Protein AF-A0A396IJW1-F1 (afdb_monomer_lite)

Foldseek 3Di:
DDDPDDDDQAEAEPVDPPPVVSVVSVVCSCVPPVDHHYDPPVDDPVVVVVVLVVLVVLLPDDPVVVVVPPCPPPPPDPVVVCVVPPVVVVNVVSD

Organism: Medicago truncatula (NCBI:txid3880)

pLDDT: mean 79.92, std 18.65, range [38.47, 97.88]

Structure (mmCIF, N/CA/C/O backbone):
data_AF-A0A396IJW1-F1
#
_entry.id   AF-A0A396IJW1-F1
#
loop_
_atom_site.group_PDB
_atom_site.id
_atom_site.type_symbol
_atom_site.label_atom_id
_atom_site.label_alt_id
_atom_site.label_comp_id
_atom_site.label_asym_id
_atom_site.label_entity_id
_atom_site.label_seq_id
_atom_site.pdbx_PDB_ins_code
_atom_site.Cartn_x
_atom_site.Cartn_y
_atom_site.Cartn_z
_atom_site.occupancy
_atom_site.B_iso_or_equiv
_atom_site.auth_seq_id
_atom_site.auth_comp_id
_atom_site.auth_asym_id
_atom_site.auth_atom_id
_atom_site.pdbx_PDB_model_num
ATOM 1 N N . MET A 1 1 ? -13.130 28.544 -17.082 1.00 39.88 1 MET A N 1
ATOM 2 C CA . MET A 1 1 ? -13.431 27.103 -16.951 1.00 39.88 1 MET A CA 1
ATOM 3 C C . MET A 1 1 ? -12.111 26.382 -16.742 1.00 39.88 1 MET A C 1
ATOM 5 O O . MET A 1 1 ? -11.289 26.406 -17.646 1.00 39.88 1 MET A O 1
ATOM 9 N N . ALA A 1 2 ? -11.845 25.866 -15.541 1.00 50.19 2 ALA A N 1
ATOM 10 C CA . ALA A 1 2 ? -10.620 25.110 -15.285 1.00 50.19 2 ALA A CA 1
ATOM 11 C C . ALA A 1 2 ? -10.743 23.729 -15.943 1.00 50.19 2 ALA A C 1
ATOM 13 O O . ALA A 1 2 ? -11.713 23.014 -15.701 1.00 50.19 2 ALA A O 1
ATOM 14 N N . MET A 1 3 ? -9.780 23.381 -16.794 1.00 51.66 3 MET A N 1
ATOM 15 C CA . MET A 1 3 ? -9.669 22.053 -17.389 1.00 51.66 3 MET A CA 1
ATOM 16 C C . MET A 1 3 ? -9.232 21.086 -16.287 1.00 51.66 3 MET A C 1
ATOM 18 O O . MET A 1 3 ? -8.074 21.096 -15.874 1.00 51.66 3 MET A O 1
ATOM 22 N N . THR A 1 4 ? -10.148 20.275 -15.764 1.00 55.28 4 THR A N 1
ATOM 23 C CA . THR A 1 4 ? -9.797 19.183 -14.850 1.00 55.28 4 THR A CA 1
ATOM 24 C C . THR A 1 4 ? -9.073 18.102 -15.647 1.00 55.28 4 THR A C 1
ATOM 26 O O . THR A 1 4 ? -9.708 17.294 -16.325 1.00 55.28 4 THR A 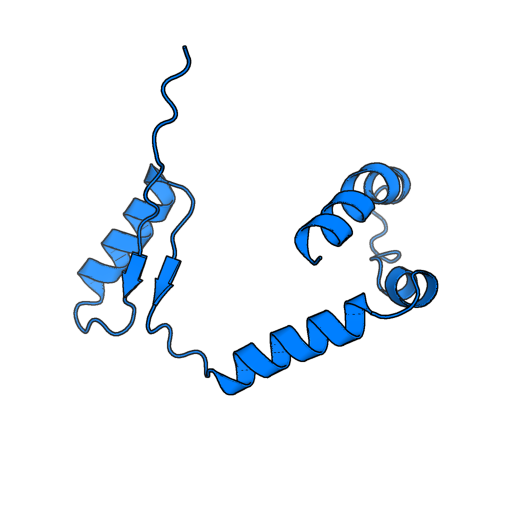O 1
ATOM 29 N N . ALA A 1 5 ? -7.741 18.099 -15.603 1.00 66.12 5 ALA A N 1
ATOM 30 C CA . ALA A 1 5 ? -6.956 16.995 -16.133 1.00 66.12 5 ALA A CA 1
ATOM 31 C C . ALA A 1 5 ? -7.218 15.752 -15.270 1.00 66.12 5 ALA A C 1
ATOM 33 O O . ALA A 1 5 ? -6.981 15.759 -14.061 1.00 66.12 5 ALA A O 1
ATOM 34 N N . LYS A 1 6 ? -7.734 14.684 -15.884 1.00 66.56 6 LYS A N 1
ATOM 35 C CA . LYS A 1 6 ? -7.851 13.380 -15.233 1.00 66.56 6 LYS A CA 1
ATOM 36 C C . LYS A 1 6 ? -6.436 12.828 -15.057 1.00 66.56 6 LYS A C 1
ATOM 38 O O . LYS A 1 6 ? -5.846 12.34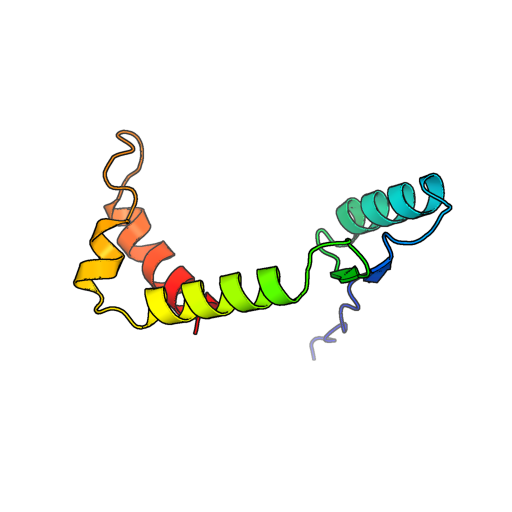9 -16.019 1.00 66.56 6 LYS A O 1
ATOM 43 N N . LEU A 1 7 ? -5.890 12.922 -13.847 1.00 69.00 7 LEU A N 1
ATOM 44 C CA . LEU A 1 7 ? -4.618 12.290 -13.502 1.00 69.00 7 LEU A CA 1
ATOM 45 C C . LEU A 1 7 ? -4.814 10.769 -13.515 1.00 69.00 7 LEU A C 1
ATOM 47 O O . LEU A 1 7 ? -5.405 10.201 -12.598 1.00 69.00 7 LEU A O 1
ATOM 51 N N . SER A 1 8 ? -4.361 10.109 -14.577 1.00 84.62 8 SER A N 1
ATOM 52 C CA . SER A 1 8 ? -4.212 8.655 -14.598 1.00 84.62 8 SER A CA 1
ATOM 53 C C . SER A 1 8 ? -2.914 8.298 -13.880 1.00 84.62 8 SER A C 1
ATOM 55 O O . SER A 1 8 ? -1.833 8.491 -14.435 1.00 84.62 8 SER A O 1
ATOM 57 N N . LEU A 1 9 ? -3.016 7.823 -12.637 1.00 90.50 9 LEU A N 1
ATOM 58 C CA . LEU A 1 9 ? -1.850 7.366 -11.885 1.00 90.50 9 LEU A CA 1
ATOM 59 C C . LEU A 1 9 ? -1.281 6.078 -12.506 1.00 90.50 9 LEU A C 1
ATOM 61 O O . LEU A 1 9 ? -2.065 5.210 -12.903 1.00 90.50 9 LEU A O 1
ATOM 65 N N . PRO A 1 10 ? 0.054 5.919 -12.562 1.00 94.69 10 PRO A N 1
ATOM 66 C CA . PRO A 1 10 ? 0.677 4.689 -13.032 1.00 94.69 10 PRO A CA 1
ATOM 67 C C . PRO A 1 10 ? 0.242 3.480 -12.198 1.00 94.69 10 PRO A C 1
ATOM 69 O O . PRO A 1 10 ? 0.146 3.568 -10.974 1.00 94.69 10 PRO A O 1
ATOM 72 N N . ILE A 1 11 ? 0.018 2.344 -12.859 1.00 95.19 11 ILE A N 1
ATOM 73 C CA . ILE A 1 11 ? -0.179 1.039 -12.220 1.00 95.19 11 ILE A CA 1
ATOM 74 C C . ILE A 1 11 ? 1.027 0.180 -12.590 1.00 95.19 11 ILE A C 1
ATOM 76 O O . ILE A 1 11 ? 1.318 0.012 -13.773 1.00 95.19 11 ILE A O 1
ATOM 80 N N . ILE A 1 12 ? 1.742 -0.335 -11.593 1.00 95.69 12 ILE A N 1
ATOM 81 C CA . ILE A 1 12 ? 2.991 -1.076 -11.785 1.00 95.69 12 ILE A CA 1
ATOM 82 C C . ILE A 1 12 ? 2.821 -2.505 -11.270 1.00 95.69 12 ILE A C 1
ATOM 84 O O . ILE A 1 12 ? 2.463 -2.722 -10.112 1.00 95.69 12 ILE A O 1
ATOM 88 N N . ASP A 1 13 ? 3.112 -3.474 -12.136 1.00 95.62 13 ASP A N 1
ATOM 89 C CA . ASP A 1 13 ? 3.072 -4.903 -11.830 1.00 95.62 13 ASP A CA 1
ATOM 90 C C . ASP A 1 13 ? 4.434 -5.396 -11.314 1.00 95.62 13 ASP A C 1
ATOM 92 O O . ASP A 1 13 ? 5.453 -5.300 -12.009 1.00 95.62 13 ASP A O 1
ATOM 96 N N . LEU A 1 14 ? 4.456 -5.926 -10.087 1.00 96.06 14 LEU A N 1
ATOM 97 C CA . LEU A 1 14 ? 5.668 -6.470 -9.463 1.00 96.06 14 LEU A CA 1
ATOM 98 C C . LEU A 1 14 ? 5.920 -7.954 -9.759 1.00 96.06 14 LEU A C 1
ATOM 100 O O . LEU A 1 14 ? 6.984 -8.459 -9.402 1.00 96.06 14 LEU A O 1
ATOM 104 N N . SER A 1 15 ? 4.994 -8.643 -10.429 1.00 95.81 15 SER A N 1
ATOM 105 C CA . SER A 1 15 ? 5.187 -10.029 -10.877 1.00 95.81 15 SER A CA 1
ATOM 106 C C . SER A 1 15 ? 5.999 -10.144 -12.170 1.00 95.81 15 SER A C 1
ATOM 108 O O . SER A 1 15 ? 6.412 -11.246 -12.535 1.00 95.81 15 SER A O 1
ATOM 110 N N . SER A 1 16 ? 6.267 -9.018 -12.846 1.00 93.31 16 SER A N 1
ATOM 111 C CA . SER A 1 16 ? 7.087 -8.986 -14.059 1.00 93.31 16 SER A CA 1
ATOM 112 C C . SE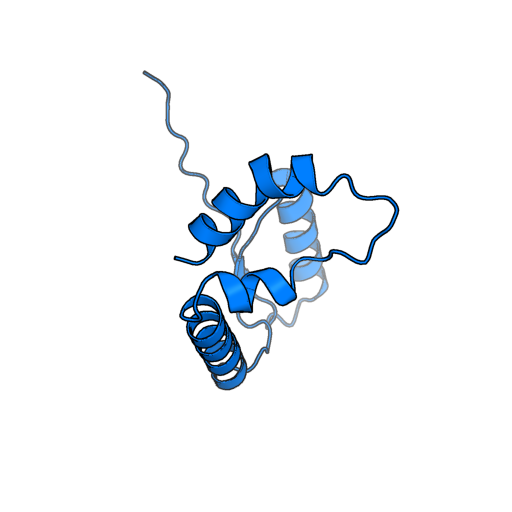R A 1 16 ? 8.486 -9.571 -13.803 1.00 93.31 16 SER A C 1
ATOM 114 O O . SER A 1 16 ? 9.177 -9.141 -12.871 1.00 93.31 16 SER A O 1
ATOM 116 N N . PRO A 1 17 ? 8.960 -10.506 -14.650 1.00 94.25 17 PRO A N 1
ATOM 117 C CA . PRO A 1 17 ? 10.316 -11.034 -14.546 1.00 94.25 17 PRO A CA 1
ATOM 118 C C . PRO A 1 17 ? 11.379 -10.000 -14.955 1.00 94.25 17 PRO A C 1
ATOM 120 O O . PRO A 1 17 ? 12.534 -10.117 -14.541 1.00 94.25 17 PRO A O 1
ATOM 123 N N . ASP A 1 18 ? 11.013 -8.970 -15.729 1.00 96.25 18 ASP A N 1
ATOM 124 C CA . ASP A 1 18 ? 11.914 -7.874 -16.096 1.00 96.25 18 ASP A CA 1
ATOM 125 C C . ASP A 1 18 ? 12.008 -6.841 -14.967 1.00 96.25 18 ASP A C 1
ATOM 127 O O . ASP A 1 18 ? 11.341 -5.803 -14.939 1.00 96.25 18 ASP A O 1
ATOM 131 N N . ARG A 1 19 ? 12.889 -7.147 -14.016 1.00 94.62 19 ARG A N 1
ATOM 132 C CA . ARG A 1 19 ? 13.131 -6.322 -12.831 1.00 94.62 19 ARG A CA 1
ATOM 133 C C . ARG A 1 19 ? 13.670 -4.932 -13.164 1.00 94.62 19 ARG A C 1
ATOM 135 O O . ARG A 1 19 ? 13.409 -4.003 -12.399 1.00 94.62 19 ARG A O 1
ATOM 142 N N . LEU A 1 20 ? 14.416 -4.782 -14.261 1.00 97.44 20 LEU A N 1
ATOM 143 C CA . LEU A 1 20 ? 15.019 -3.503 -14.637 1.00 97.44 20 LEU A CA 1
ATOM 144 C C . LEU A 1 20 ? 13.955 -2.546 -15.177 1.00 97.44 20 LEU A C 1
ATOM 146 O O . LEU A 1 20 ? 13.893 -1.396 -14.741 1.00 97.44 20 LEU A O 1
ATOM 150 N N . SER A 1 21 ? 13.086 -3.033 -16.065 1.00 96.75 21 SER A N 1
ATOM 151 C CA . SER A 1 21 ? 11.937 -2.265 -16.552 1.00 96.75 21 SER A CA 1
ATOM 152 C C . SER A 1 21 ? 11.019 -1.845 -15.402 1.00 96.75 21 SER A C 1
ATOM 154 O O . SER A 1 21 ? 10.756 -0.653 -15.237 1.00 96.75 21 SER A O 1
ATOM 156 N N . THR A 1 22 ? 10.639 -2.779 -14.521 1.00 96.94 22 THR A N 1
ATOM 157 C CA . THR A 1 22 ? 9.794 -2.469 -13.356 1.00 96.94 22 THR A CA 1
ATOM 158 C C . THR A 1 22 ? 10.427 -1.406 -12.451 1.00 96.94 22 THR A C 1
ATOM 160 O O . THR A 1 22 ? 9.747 -0.466 -12.038 1.00 96.94 22 THR A O 1
ATOM 163 N N . ALA A 1 23 ? 11.732 -1.495 -12.166 1.00 97.12 23 ALA A N 1
ATOM 164 C CA . ALA A 1 23 ? 12.434 -0.487 -11.368 1.00 97.12 23 ALA A CA 1
ATOM 165 C C . ALA A 1 23 ? 12.442 0.897 -12.043 1.00 97.12 23 ALA A C 1
ATOM 167 O O . ALA A 1 23 ? 12.243 1.914 -11.373 1.00 97.12 23 ALA A O 1
ATOM 168 N N . ASN A 1 24 ? 12.620 0.942 -13.366 1.00 97.88 24 ASN A N 1
ATOM 169 C CA . ASN A 1 24 ? 12.553 2.182 -14.135 1.00 97.88 24 ASN A CA 1
ATOM 170 C C . ASN A 1 24 ? 11.149 2.800 -14.100 1.00 97.88 24 ASN A C 1
ATOM 172 O O . ASN A 1 24 ? 11.035 4.006 -13.882 1.00 97.88 24 ASN A O 1
ATOM 176 N N . SER A 1 25 ? 10.090 1.993 -14.221 1.00 96.38 25 SER A N 1
ATOM 177 C CA . SER A 1 25 ? 8.706 2.464 -14.091 1.00 96.38 25 SER A CA 1
ATOM 178 C C . SER A 1 25 ? 8.420 3.041 -12.704 1.00 96.38 25 SER A C 1
ATOM 180 O O . SER A 1 25 ? 7.804 4.100 -12.605 1.00 96.38 25 SER A O 1
ATOM 182 N N . ILE A 1 26 ? 8.912 2.405 -11.632 1.00 96.88 26 ILE A N 1
ATOM 183 C CA . ILE A 1 26 ? 8.773 2.929 -10.260 1.00 96.88 26 ILE A CA 1
ATOM 184 C C . ILE A 1 26 ? 9.486 4.274 -10.136 1.00 96.88 26 ILE A C 1
ATOM 186 O O . ILE A 1 26 ? 8.902 5.243 -9.652 1.00 96.88 26 ILE A O 1
ATOM 190 N N . ARG A 1 27 ? 10.737 4.361 -10.607 1.00 97.56 27 ARG A N 1
ATOM 191 C CA . ARG A 1 27 ? 11.500 5.614 -10.582 1.00 97.56 27 ARG A CA 1
ATOM 192 C C . ARG A 1 27 ? 10.757 6.722 -11.325 1.00 97.56 27 ARG A C 1
ATOM 194 O O . ARG A 1 27 ? 10.651 7.828 -10.802 1.00 97.56 27 ARG A O 1
ATOM 201 N N . GLN A 1 28 ? 10.262 6.437 -12.526 1.00 96.62 28 GLN A N 1
ATOM 202 C CA . GLN A 1 28 ? 9.531 7.408 -13.331 1.00 96.62 28 GLN A CA 1
ATOM 203 C C . GLN A 1 28 ? 8.255 7.871 -12.621 1.00 96.62 28 GLN A C 1
ATOM 205 O O . GLN A 1 28 ? 8.032 9.072 -12.502 1.00 96.62 28 GLN A O 1
ATOM 210 N N . ALA A 1 29 ? 7.472 6.941 -12.067 1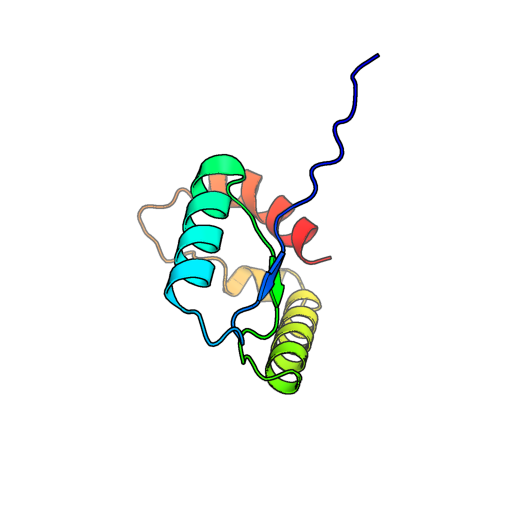.00 9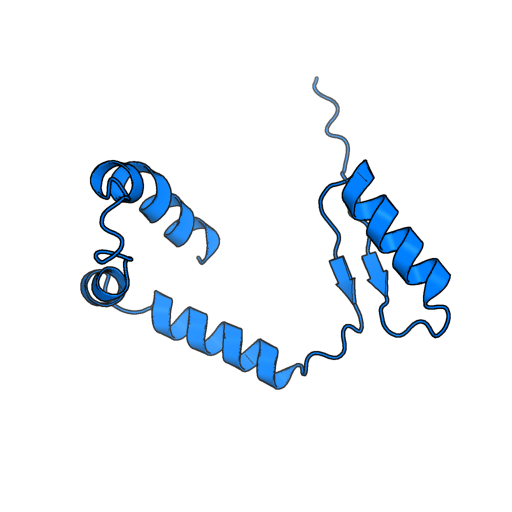5.38 29 ALA A N 1
ATOM 211 C CA . ALA A 1 29 ? 6.265 7.270 -11.320 1.00 95.38 29 ALA A CA 1
ATOM 212 C C . ALA A 1 29 ? 6.547 8.181 -10.112 1.00 95.38 29 ALA A C 1
ATOM 214 O O . ALA A 1 29 ? 5.845 9.170 -9.903 1.00 95.38 29 ALA A O 1
ATOM 215 N N . CYS A 1 30 ? 7.615 7.907 -9.357 1.00 95.31 30 CYS A N 1
ATOM 216 C CA . CYS A 1 30 ? 8.046 8.763 -8.250 1.00 95.31 30 CYS A CA 1
ATOM 217 C C . CYS A 1 30 ? 8.435 10.179 -8.703 1.00 95.31 30 CYS A C 1
ATOM 219 O O . CYS A 1 30 ? 8.104 11.140 -8.016 1.00 95.31 30 CYS A O 1
ATOM 221 N N . VAL A 1 31 ? 9.150 10.313 -9.825 1.00 95.94 31 VAL A N 1
ATOM 222 C CA . VAL A 1 31 ? 9.665 11.608 -10.308 1.00 95.94 31 VAL A CA 1
ATOM 223 C C . VAL A 1 31 ? 8.574 12.452 -10.968 1.00 95.94 31 VAL A C 1
ATOM 225 O O . VAL A 1 31 ? 8.542 13.662 -10.769 1.00 95.94 31 VAL A O 1
ATOM 228 N N . GLU A 1 32 ? 7.695 11.832 -11.754 1.00 93.31 32 GLU A N 1
ATOM 229 C CA . GLU A 1 32 ? 6.704 12.545 -12.570 1.00 93.31 32 GLU A CA 1
ATOM 230 C C . GLU A 1 32 ? 5.361 12.738 -11.854 1.00 93.31 32 GLU A C 1
ATOM 232 O O . GLU A 1 32 ? 4.717 13.768 -12.037 1.00 93.31 32 GLU A O 1
ATOM 237 N N . TYR A 1 33 ? 4.941 11.771 -11.028 1.00 90.81 33 TYR A N 1
ATOM 238 C CA . TYR A 1 33 ? 3.614 11.763 -10.396 1.00 90.81 33 TYR A CA 1
ATOM 239 C C . TYR A 1 33 ? 3.681 11.895 -8.872 1.00 90.81 33 TYR A C 1
ATOM 241 O O . TYR A 1 33 ? 2.746 12.402 -8.255 1.00 90.81 33 TYR A O 1
ATOM 249 N N . GLY A 1 34 ? 4.747 11.386 -8.246 1.00 90.44 34 GLY A N 1
ATOM 250 C CA . GLY A 1 34 ? 4.865 11.264 -6.789 1.00 90.44 34 GLY A CA 1
ATOM 251 C C . GLY A 1 34 ? 3.999 10.155 -6.172 1.00 90.44 34 GLY A C 1
ATOM 252 O O . GLY A 1 34 ? 4.155 9.859 -4.991 1.00 90.44 34 GLY A O 1
ATOM 253 N N . PHE A 1 35 ? 3.121 9.519 -6.958 1.00 91.25 35 PHE A N 1
ATOM 254 C CA . PHE A 1 35 ? 2.207 8.450 -6.543 1.00 91.25 35 PHE A CA 1
ATOM 255 C C . PHE A 1 35 ? 1.983 7.434 -7.674 1.00 91.25 35 PHE A C 1
ATOM 257 O O . PHE A 1 35 ? 2.024 7.784 -8.852 1.00 91.25 35 PHE A O 1
ATOM 264 N N . PHE A 1 36 ? 1.714 6.179 -7.310 1.00 94.56 36 PHE A N 1
ATOM 265 C CA . PHE A 1 36 ? 1.363 5.080 -8.218 1.00 94.56 36 PHE A CA 1
ATOM 266 C C . PHE A 1 36 ? 0.625 3.972 -7.459 1.00 94.56 36 PHE A C 1
ATOM 268 O O . PHE A 1 36 ? 0.693 3.898 -6.232 1.00 94.56 36 PHE A O 1
ATOM 275 N N . TYR A 1 37 ? -0.048 3.091 -8.194 1.00 94.44 37 TYR A N 1
ATOM 276 C CA . TYR A 1 37 ? -0.599 1.845 -7.671 1.00 94.44 37 TYR A CA 1
ATOM 277 C C . TYR A 1 37 ? 0.350 0.681 -7.954 1.00 94.44 37 TYR A C 1
ATOM 279 O O . TYR A 1 37 ? 0.954 0.604 -9.024 1.00 94.44 37 TYR A O 1
ATOM 287 N N . LEU A 1 38 ? 0.449 -0.247 -7.005 1.00 94.94 38 LEU A N 1
ATOM 288 C CA . LEU A 1 38 ? 1.132 -1.524 -7.186 1.00 94.94 38 LEU A CA 1
ATOM 289 C C . LEU A 1 38 ? 0.108 -2.642 -7.326 1.00 94.94 38 LEU A C 1
ATOM 291 O O . LEU A 1 38 ? -0.853 -2.697 -6.561 1.00 94.94 38 LEU A O 1
ATOM 295 N N . VAL A 1 39 ? 0.358 -3.562 -8.252 1.00 95.25 39 VAL A N 1
ATOM 296 C CA . VAL A 1 39 ? -0.378 -4.826 -8.377 1.00 95.25 39 VAL A CA 1
ATOM 297 C C . VAL A 1 39 ? 0.589 -5.999 -8.306 1.00 95.25 39 VAL A C 1
ATOM 299 O O . VAL A 1 39 ? 1.793 -5.843 -8.525 1.00 95.25 39 VAL A O 1
ATOM 302 N N . ASN A 1 40 ? 0.063 -7.172 -7.951 1.00 95.81 40 ASN A N 1
ATOM 303 C CA . ASN A 1 40 ? 0.835 -8.408 -7.801 1.00 95.81 40 ASN A CA 1
ATOM 304 C C . ASN A 1 40 ? 2.083 -8.239 -6.910 1.00 95.81 40 ASN A C 1
ATOM 306 O O . ASN A 1 40 ? 3.132 -8.829 -7.149 1.00 95.81 40 ASN A O 1
ATOM 310 N N . HIS A 1 41 ? 1.968 -7.429 -5.853 1.00 94.25 41 HIS A N 1
ATOM 311 C CA . HIS A 1 41 ? 3.049 -7.130 -4.906 1.00 94.25 41 HIS A CA 1
ATOM 312 C C . HIS A 1 41 ? 3.374 -8.290 -3.946 1.00 94.25 41 HIS A C 1
ATOM 314 O O . HIS A 1 41 ? 4.261 -8.163 -3.106 1.00 94.25 41 HIS A O 1
ATOM 320 N N . GLY A 1 42 ? 2.652 -9.412 -4.037 1.00 94.56 42 GLY A N 1
ATOM 321 C CA . GLY A 1 42 ? 2.899 -10.619 -3.241 1.00 94.56 42 GLY A CA 1
ATOM 322 C C . GLY A 1 42 ? 2.451 -10.536 -1.778 1.00 94.56 42 GLY A C 1
ATOM 323 O O . GLY A 1 42 ? 2.736 -11.446 -1.003 1.00 94.56 42 GLY A O 1
ATOM 324 N N . VAL A 1 43 ? 1.738 -9.475 -1.384 1.00 95.06 43 VAL A N 1
ATOM 325 C CA . VAL A 1 43 ? 1.138 -9.405 -0.041 1.00 95.06 43 VAL A CA 1
ATOM 326 C C . VAL A 1 43 ? -0.125 -10.252 -0.057 1.00 95.06 43 VAL A C 1
ATOM 328 O O . VAL A 1 43 ? -0.975 -10.081 -0.926 1.00 95.06 43 VAL A O 1
ATOM 331 N N . ASN A 1 44 ? -0.222 -11.168 0.900 1.00 96.31 44 ASN A N 1
ATOM 332 C CA . ASN A 1 44 ? -1.343 -12.086 1.026 1.00 96.31 44 ASN A CA 1
ATOM 333 C C . ASN A 1 44 ? -2.674 -11.331 1.246 1.00 96.31 44 ASN A C 1
ATOM 335 O O . ASN A 1 44 ? -2.750 -10.399 2.050 1.00 96.31 44 ASN A O 1
ATOM 339 N N . GLU A 1 45 ? -3.726 -11.750 0.541 1.00 93.00 45 GLU A N 1
ATOM 340 C CA . GLU A 1 45 ? -5.036 -11.088 0.583 1.00 93.00 45 GLU A CA 1
ATOM 341 C C . GLU A 1 45 ? -5.732 -11.228 1.945 1.00 93.00 45 GLU A C 1
ATOM 343 O O . GLU A 1 45 ? -6.304 -10.255 2.440 1.00 93.00 45 GLU A O 1
ATOM 348 N N . ASP A 1 46 ? -5.624 -12.385 2.607 1.00 96.38 46 ASP A N 1
ATOM 349 C CA . ASP A 1 46 ? -6.184 -12.584 3.950 1.00 96.38 46 ASP A CA 1
ATOM 350 C C . ASP A 1 46 ? -5.496 -11.691 4.983 1.00 96.38 46 ASP A C 1
ATOM 352 O O . ASP A 1 46 ? -6.135 -11.202 5.917 1.00 96.38 46 ASP A O 1
ATOM 356 N N . PHE A 1 47 ? -4.195 -11.444 4.818 1.00 95.69 47 PHE A N 1
ATOM 357 C CA . PHE A 1 47 ? -3.467 -10.484 5.639 1.00 95.69 47 PHE A CA 1
ATOM 358 C C . PHE A 1 47 ? -3.988 -9.058 5.419 1.00 95.69 47 PHE A C 1
ATOM 360 O O . PHE A 1 47 ? -4.276 -8.361 6.392 1.00 95.69 47 PHE A O 1
ATOM 367 N N . MET A 1 48 ? -4.193 -8.636 4.166 1.00 93.19 48 MET A N 1
ATOM 368 C CA . MET A 1 48 ? -4.795 -7.329 3.864 1.00 93.19 48 MET A CA 1
ATOM 369 C C . MET A 1 48 ? -6.192 -7.200 4.485 1.00 93.19 48 MET A C 1
ATOM 371 O O . MET A 1 48 ? -6.491 -6.194 5.129 1.00 93.19 48 MET A O 1
ATOM 375 N N . LYS A 1 49 ? -7.026 -8.240 4.368 1.00 94.56 49 LYS A N 1
ATOM 376 C CA . LYS A 1 49 ? -8.358 -8.289 4.986 1.00 94.56 49 LYS A CA 1
ATOM 377 C C . LYS A 1 49 ? -8.282 -8.119 6.501 1.00 94.56 49 LYS A C 1
ATOM 379 O O . LYS A 1 49 ? -8.999 -7.289 7.054 1.00 94.56 49 LYS A O 1
ATOM 384 N N . GLN A 1 50 ? -7.376 -8.835 7.166 1.00 96.56 50 GLN A N 1
ATOM 385 C CA . GLN A 1 50 ? -7.156 -8.699 8.607 1.00 96.56 50 GLN A CA 1
ATOM 386 C C . GLN A 1 50 ? -6.725 -7.280 8.990 1.00 96.56 50 GLN A C 1
ATOM 388 O O . GLN A 1 50 ? -7.261 -6.726 9.947 1.00 96.56 50 GLN A O 1
ATOM 393 N N . VAL A 1 51 ? -5.814 -6.653 8.236 1.00 95.06 51 VAL A N 1
ATOM 394 C CA . VAL A 1 51 ? -5.394 -5.261 8.481 1.00 95.06 51 VAL A CA 1
ATOM 395 C C . VAL A 1 51 ? -6.593 -4.310 8.434 1.00 95.06 51 VAL A C 1
ATOM 397 O O . VAL A 1 51 ? -6.773 -3.510 9.356 1.00 95.06 51 VAL A O 1
ATOM 400 N N . PHE A 1 52 ? -7.450 -4.422 7.416 1.00 93.31 52 PHE A N 1
ATOM 401 C CA . PHE A 1 52 ? -8.655 -3.594 7.319 1.00 93.31 52 PHE A CA 1
ATOM 402 C C . PHE A 1 52 ? -9.666 -3.893 8.430 1.00 93.31 52 PHE A C 1
ATOM 404 O O . PHE A 1 52 ? -10.211 -2.961 9.020 1.00 93.31 52 PHE A O 1
ATOM 411 N N . GLU A 1 53 ? -9.880 -5.163 8.779 1.00 95.88 53 GLU A N 1
ATOM 412 C CA . GLU A 1 53 ? -10.760 -5.550 9.886 1.00 95.88 53 GLU A CA 1
ATOM 413 C C . GLU A 1 53 ? -10.270 -4.995 11.230 1.00 95.88 53 GLU A C 1
ATOM 415 O O . GLU A 1 53 ? -11.064 -4.480 12.018 1.00 95.88 53 GLU A O 1
ATOM 420 N N . HIS A 1 54 ? -8.969 -5.084 11.511 1.00 93.62 54 HIS A N 1
ATOM 421 C CA . HIS A 1 54 ? -8.378 -4.545 12.734 1.00 93.62 54 HIS A CA 1
ATOM 422 C C . HIS A 1 54 ? -8.423 -3.018 12.767 1.00 93.62 54 HIS A C 1
ATOM 424 O O . HIS A 1 54 ? -8.748 -2.452 13.811 1.00 93.62 54 HIS A O 1
ATOM 430 N N . SER A 1 55 ? -8.168 -2.359 11.633 1.00 91.62 55 SER A N 1
ATOM 431 C CA . SER A 1 55 ? -8.338 -0.911 11.492 1.00 91.62 55 SER A CA 1
ATOM 432 C C . SER A 1 55 ? -9.778 -0.501 11.816 1.00 91.62 55 SER A C 1
ATOM 434 O O . SER A 1 55 ? -10.003 0.296 12.726 1.00 91.62 55 SER A O 1
ATOM 436 N N . ALA A 1 56 ? -10.771 -1.129 11.179 1.00 90.50 56 ALA A N 1
ATOM 437 C CA . ALA A 1 56 ? -12.184 -0.848 11.423 1.00 90.50 56 ALA A CA 1
ATOM 438 C C . ALA A 1 56 ? -12.574 -1.068 12.896 1.00 90.50 56 ALA A C 1
ATOM 440 O O . ALA A 1 56 ? -13.207 -0.205 13.509 1.00 90.50 56 ALA A O 1
ATOM 441 N N . LYS A 1 57 ? -12.134 -2.182 13.501 1.00 91.88 57 LYS A N 1
ATOM 442 C CA . LYS A 1 57 ? -12.336 -2.457 14.934 1.00 91.88 57 LYS A CA 1
ATOM 443 C C . LYS A 1 57 ? -11.743 -1.349 15.804 1.00 91.88 57 LYS A C 1
ATOM 445 O O . LYS A 1 57 ? -12.431 -0.857 16.693 1.00 91.88 57 LYS A O 1
ATOM 450 N N . PHE A 1 58 ? -10.514 -0.910 15.534 1.00 87.56 58 PHE A N 1
ATOM 451 C CA . PHE A 1 58 ? -9.884 0.181 16.278 1.00 87.56 58 PHE A CA 1
ATOM 452 C C . PHE A 1 58 ? -10.654 1.501 16.136 1.00 87.56 58 PHE A C 1
ATOM 454 O O . PHE A 1 58 ? -10.950 2.152 17.138 1.00 87.56 58 PHE A O 1
ATOM 461 N N . PHE A 1 59 ? -11.034 1.889 14.916 1.00 87.38 59 PHE A N 1
ATOM 462 C CA . PHE A 1 59 ? -11.739 3.153 14.682 1.00 87.38 59 PHE A CA 1
ATOM 463 C C . PHE A 1 59 ? -13.179 3.159 15.206 1.00 87.38 59 PHE A C 1
ATOM 465 O O . PHE A 1 59 ? -13.679 4.239 15.541 1.00 87.38 59 PHE A O 1
ATOM 472 N N . SER A 1 60 ? -13.788 1.982 15.390 1.00 90.56 60 SER A N 1
ATOM 473 C CA . SER A 1 60 ? -15.079 1.813 16.070 1.00 90.56 60 SER A CA 1
ATOM 474 C C . SER A 1 60 ? -15.030 2.050 17.588 1.00 90.56 60 SER A C 1
ATOM 476 O O . SER A 1 60 ? -16.072 2.256 18.209 1.00 90.56 60 SER A O 1
ATOM 478 N N . LEU A 1 61 ? -13.838 2.057 18.204 1.00 88.50 61 LEU A N 1
ATOM 479 C CA . LEU A 1 61 ? -13.705 2.305 19.639 1.00 88.50 61 LEU A CA 1
ATOM 480 C C . LEU A 1 61 ? -14.120 3.742 20.005 1.00 88.50 61 LEU A C 1
ATOM 482 O O . LEU A 1 61 ? -13.909 4.677 19.216 1.00 88.50 61 LEU A O 1
ATOM 486 N N . PRO A 1 62 ? -14.626 3.965 21.237 1.00 90.81 62 PRO A N 1
ATOM 487 C CA . PRO A 1 62 ? -14.888 5.306 21.740 1.00 90.81 62 PRO A CA 1
ATOM 488 C C . PRO A 1 62 ? -13.640 6.187 21.669 1.00 90.81 62 PRO A C 1
ATOM 490 O O . PRO A 1 62 ? -12.522 5.717 21.894 1.00 90.81 62 PRO A O 1
ATOM 493 N N . LEU A 1 63 ? -13.835 7.486 21.419 1.00 83.69 63 LEU A N 1
ATOM 494 C CA . LEU A 1 63 ? -12.744 8.451 21.252 1.00 83.69 63 LEU A CA 1
ATOM 495 C C . LEU A 1 63 ? -11.707 8.362 22.380 1.00 83.69 63 LEU A C 1
ATOM 497 O O . LEU A 1 63 ? -10.520 8.293 22.091 1.00 83.69 63 LEU A O 1
ATOM 501 N N . GLN A 1 64 ? -12.141 8.281 23.640 1.00 83.75 64 GLN A N 1
ATOM 502 C CA . GLN A 1 64 ? -11.249 8.193 24.802 1.00 83.75 64 GLN A CA 1
ATOM 503 C C . GLN A 1 64 ? -10.229 7.048 24.693 1.00 83.75 64 GLN A C 1
ATOM 505 O O . GLN A 1 64 ? -9.060 7.243 25.006 1.00 83.75 64 GLN A O 1
ATOM 510 N N . HIS A 1 65 ? -10.640 5.882 24.186 1.00 84.62 65 HIS A N 1
ATOM 511 C CA . HIS A 1 65 ? -9.740 4.743 23.999 1.00 84.62 65 HIS A CA 1
ATOM 512 C C . HIS A 1 65 ? -8.742 4.991 22.864 1.00 84.62 65 HIS A C 1
ATOM 514 O O . HIS A 1 65 ? -7.560 4.687 23.011 1.00 84.62 65 HIS A O 1
ATOM 520 N N . LYS A 1 66 ? -9.188 5.602 21.759 1.00 83.44 66 LYS A N 1
ATOM 521 C CA . LYS A 1 66 ? -8.312 5.970 20.632 1.00 83.44 66 LYS A CA 1
ATOM 522 C C . LYS A 1 66 ? -7.275 7.024 21.037 1.00 83.44 66 LYS A C 1
ATOM 524 O O . LYS A 1 66 ? -6.125 6.952 20.614 1.00 83.44 66 LYS A O 1
ATOM 529 N N . MET A 1 67 ? -7.658 7.963 21.904 1.00 81.38 67 MET A N 1
ATOM 530 C CA . MET A 1 67 ? -6.783 9.032 22.398 1.00 81.38 67 MET A CA 1
ATOM 531 C C . MET A 1 67 ? -5.623 8.521 23.266 1.00 81.38 67 MET A C 1
ATOM 533 O O . MET A 1 67 ? -4.603 9.200 23.345 1.00 81.38 67 MET A O 1
ATOM 537 N N . ASN A 1 68 ? -5.729 7.328 23.862 1.00 79.38 68 ASN A N 1
ATOM 538 C CA . ASN A 1 68 ? -4.650 6.742 24.669 1.00 79.38 68 ASN A CA 1
ATOM 539 C C . ASN A 1 68 ? -3.408 6.370 23.841 1.00 79.38 68 ASN A C 1
ATOM 541 O O . ASN A 1 68 ? -2.316 6.284 24.394 1.00 79.38 68 ASN A O 1
ATOM 545 N N . LEU A 1 69 ? -3.569 6.148 22.530 1.00 72.88 69 LEU A N 1
ATOM 546 C CA . LEU A 1 69 ? -2.471 5.825 21.610 1.00 72.88 69 LEU A CA 1
ATOM 547 C C . LEU A 1 69 ? -1.907 7.051 20.890 1.00 72.88 69 LEU A C 1
ATOM 549 O O . LEU A 1 69 ? -0.927 6.935 20.153 1.00 72.88 69 LEU A O 1
ATOM 553 N N . ILE A 1 70 ? -2.505 8.232 21.083 1.00 65.62 70 ILE A N 1
ATOM 554 C CA . ILE A 1 70 ? -1.900 9.460 20.577 1.00 65.62 70 ILE A CA 1
ATOM 555 C C . ILE A 1 70 ? -0.560 9.618 21.278 1.00 65.62 70 ILE A C 1
ATOM 557 O O . ILE A 1 70 ? -0.434 9.371 22.470 1.00 65.62 70 ILE A O 1
ATOM 561 N N . LEU A 1 71 ? 0.447 9.963 20.489 1.00 61.44 71 LEU A N 1
ATOM 562 C CA . LEU A 1 71 ? 1.875 9.893 20.770 1.00 61.44 71 LEU A CA 1
ATOM 563 C C . LEU A 1 71 ? 2.352 10.832 21.908 1.00 61.44 71 LEU A C 1
ATOM 565 O O . LEU A 1 71 ? 3.383 11.467 21.765 1.00 61.44 71 LEU A O 1
ATOM 569 N N . VAL A 1 72 ? 1.683 10.913 23.066 1.00 55.22 72 VAL A N 1
ATOM 570 C CA . VAL A 1 72 ? 1.966 11.854 24.178 1.00 55.22 72 VAL A CA 1
ATOM 571 C C . VAL A 1 72 ? 3.416 11.767 24.713 1.00 55.22 72 VAL A C 1
ATOM 573 O O . VAL A 1 72 ? 3.854 12.632 25.460 1.00 55.22 72 VAL A O 1
ATOM 576 N N . HIS A 1 73 ? 4.205 10.772 24.303 1.00 52.41 73 HIS A N 1
ATOM 577 C CA . HIS A 1 73 ? 5.573 10.533 24.771 1.00 52.41 73 HIS A CA 1
ATOM 578 C C . HIS A 1 73 ? 6.713 11.039 23.867 1.00 52.41 73 HIS A C 1
ATOM 580 O O . HIS A 1 73 ? 7.868 10.751 24.169 1.00 52.41 73 HIS A O 1
ATOM 586 N N . PHE A 1 74 ? 6.462 11.821 22.807 1.00 56.72 74 PHE A N 1
ATOM 587 C CA . PHE A 1 74 ? 7.561 12.526 22.119 1.00 56.72 74 PHE A CA 1
ATOM 588 C C . PHE A 1 74 ? 7.754 13.929 22.719 1.00 56.72 74 PHE A C 1
ATOM 590 O O . PHE A 1 74 ? 6.977 14.832 22.398 1.00 56.72 74 PHE A O 1
ATOM 597 N N . PRO A 1 75 ? 8.796 14.164 23.545 1.00 58.53 75 PRO A N 1
ATOM 598 C CA . PRO A 1 75 ? 8.983 15.422 24.281 1.00 58.53 75 PRO A CA 1
ATOM 599 C C . PRO A 1 75 ? 9.258 16.648 23.392 1.00 58.53 75 PRO A C 1
ATOM 601 O O . PRO A 1 75 ? 9.322 17.764 23.893 1.00 58.53 75 PRO A O 1
ATOM 604 N N . LYS A 1 76 ? 9.426 16.462 22.075 1.00 59.06 76 LYS A N 1
ATOM 605 C CA . LYS A 1 76 ? 9.690 17.537 21.103 1.00 59.06 76 LYS A CA 1
ATOM 606 C C . LYS A 1 76 ? 8.486 17.915 20.237 1.00 59.06 76 LYS A C 1
ATOM 608 O O . LYS A 1 76 ? 8.623 18.760 19.357 1.00 59.06 76 LYS A O 1
ATOM 613 N N . VAL A 1 77 ? 7.324 17.297 20.444 1.00 64.56 77 VAL A N 1
ATOM 614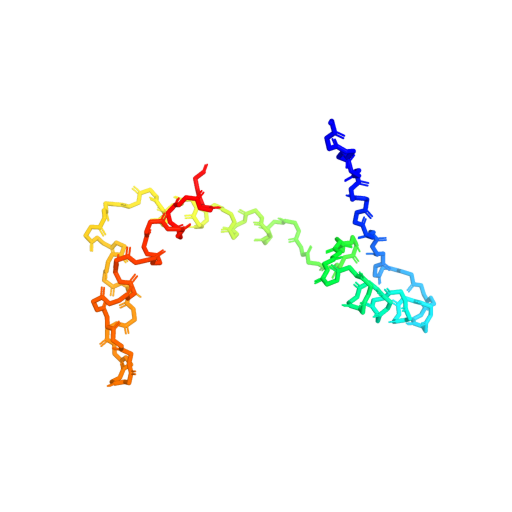 C CA . VAL A 1 77 ? 6.130 17.578 19.638 1.00 64.56 77 VAL A CA 1
ATOM 615 C C . VAL A 1 77 ? 5.185 18.488 20.415 1.00 64.56 77 VAL A C 1
ATOM 617 O O . VAL A 1 77 ? 4.797 18.187 21.541 1.00 64.56 77 VAL A O 1
ATOM 620 N N . ASN A 1 78 ? 4.788 19.603 19.799 1.00 71.31 78 ASN A N 1
ATOM 621 C CA . ASN A 1 78 ? 3.733 20.458 20.332 1.00 71.31 78 ASN A CA 1
ATOM 622 C C . ASN A 1 78 ? 2.364 19.792 20.098 1.00 71.31 78 ASN A C 1
ATOM 624 O O . ASN A 1 78 ? 1.773 19.898 19.020 1.00 71.31 78 ASN A O 1
ATOM 628 N N . TRP A 1 79 ? 1.869 19.093 21.121 1.00 65.25 79 TRP A N 1
ATOM 629 C CA . TRP A 1 79 ? 0.625 18.321 21.061 1.00 65.25 79 TRP A CA 1
ATOM 630 C C . TRP A 1 79 ? -0.630 19.167 20.861 1.00 65.25 79 TRP A C 1
ATOM 632 O O . TRP A 1 79 ? -1.603 18.659 20.305 1.00 65.25 79 TRP A O 1
ATOM 642 N N . ASP A 1 80 ? -0.620 20.443 21.246 1.00 67.75 80 ASP A N 1
ATOM 643 C CA . ASP A 1 80 ? -1.769 21.329 21.040 1.00 67.75 80 ASP A CA 1
ATOM 644 C C . ASP A 1 80 ? -1.954 21.658 19.554 1.00 67.75 80 ASP A C 1
ATOM 646 O O . ASP A 1 80 ? -3.082 21.710 19.056 1.00 67.75 80 ASP A O 1
ATOM 650 N N . LEU A 1 81 ? -0.850 21.768 18.807 1.00 62.94 81 LEU A N 1
ATOM 651 C CA . LEU A 1 81 ? -0.876 21.956 17.356 1.00 62.94 81 LEU A CA 1
ATOM 652 C C . LEU A 1 81 ? -1.320 20.682 16.616 1.00 62.94 81 LEU A C 1
ATOM 654 O O . LEU A 1 81 ? -2.082 20.763 15.650 1.00 62.94 81 LEU A O 1
ATOM 658 N N . VAL A 1 82 ? -0.893 19.506 17.088 1.00 61.22 82 VAL A N 1
ATOM 659 C CA . VAL A 1 82 ? -1.279 18.205 16.509 1.00 61.22 82 VAL A CA 1
ATOM 660 C C . VAL A 1 82 ? -2.759 17.909 16.757 1.00 61.22 82 VAL A C 1
ATOM 662 O O . VAL A 1 82 ? -3.476 17.537 15.829 1.00 61.22 82 VAL A O 1
ATOM 665 N N . LYS A 1 83 ? -3.258 18.130 17.980 1.00 61.88 83 LYS A N 1
ATOM 666 C CA . LYS A 1 83 ? -4.683 17.951 18.307 1.00 61.88 83 LYS A CA 1
ATOM 667 C C . LYS A 1 83 ? -5.580 18.862 17.471 1.00 61.88 83 LYS A C 1
ATOM 669 O O . LYS A 1 83 ? -6.636 18.423 17.029 1.00 61.88 83 LYS A O 1
ATOM 674 N N . ARG A 1 84 ? -5.149 20.105 17.224 1.00 63.25 84 ARG A N 1
ATOM 675 C CA . ARG A 1 84 ? -5.921 21.093 16.458 1.00 63.25 84 ARG A CA 1
ATOM 676 C C . ARG A 1 84 ? -5.979 20.792 14.953 1.00 63.25 84 ARG A C 1
ATOM 678 O O . ARG A 1 84 ? -6.999 21.090 14.346 1.00 63.25 84 ARG A O 1
ATOM 685 N N . ASN A 1 85 ? -4.931 20.207 14.362 1.00 54.44 85 ASN A N 1
ATOM 686 C CA . ASN A 1 85 ? -4.814 20.091 12.897 1.00 54.44 85 ASN A CA 1
ATOM 687 C C . ASN A 1 85 ? -4.798 18.650 12.345 1.00 54.44 85 ASN A C 1
ATOM 689 O O . ASN A 1 85 ? -5.202 18.441 11.207 1.00 54.44 85 ASN A O 1
ATOM 693 N N . MET A 1 86 ? -4.347 17.651 13.113 1.00 51.06 86 MET A N 1
ATOM 694 C CA . MET A 1 86 ? -4.152 16.272 12.623 1.00 51.06 86 MET A CA 1
ATOM 695 C C . MET A 1 86 ? -5.245 15.295 13.058 1.00 51.06 86 MET A C 1
ATOM 697 O O . MET A 1 86 ? -5.588 14.396 12.296 1.00 51.06 86 MET A O 1
ATOM 701 N N . VAL A 1 87 ? -5.809 15.457 14.260 1.00 56.03 87 VAL A N 1
ATOM 702 C CA . VAL A 1 87 ? -6.877 14.568 14.759 1.00 56.03 87 VAL A CA 1
ATOM 703 C C . VAL A 1 87 ? -8.139 14.624 13.881 1.00 56.03 87 VAL A C 1
ATOM 705 O O . VAL A 1 87 ? -8.685 13.558 13.602 1.00 56.03 87 VAL A O 1
ATOM 708 N N . PRO A 1 88 ? -8.571 15.791 13.356 1.00 54.00 88 PRO A N 1
ATOM 709 C CA . PRO A 1 88 ? -9.675 15.838 12.398 1.00 54.00 88 PRO A CA 1
ATOM 710 C C . PRO A 1 88 ? -9.331 15.133 11.077 1.00 54.00 88 PRO A C 1
ATOM 712 O O . PRO A 1 88 ? -10.146 14.376 10.568 1.00 54.00 88 PRO A O 1
ATOM 715 N N . LEU A 1 89 ? -8.109 15.313 10.554 1.00 45.88 89 LEU A N 1
ATOM 716 C CA . LEU A 1 89 ? -7.680 14.725 9.276 1.00 45.88 89 LEU A CA 1
ATOM 717 C C . LEU A 1 89 ? -7.539 13.195 9.335 1.00 45.88 89 LEU A C 1
ATOM 719 O O . LEU A 1 89 ? -7.935 12.506 8.401 1.00 45.88 89 LEU A O 1
ATOM 723 N N . LEU A 1 90 ? -6.994 12.653 10.428 1.00 47.66 90 LEU A N 1
ATOM 724 C CA . LEU A 1 90 ? -6.814 11.206 10.602 1.00 47.66 90 LEU A CA 1
ATOM 725 C C . LEU A 1 90 ? -8.140 10.468 10.820 1.00 47.66 90 LEU A C 1
ATOM 727 O O . LEU A 1 90 ? -8.266 9.320 10.409 1.00 47.66 90 LEU A O 1
ATOM 731 N N . ILE A 1 91 ? -9.135 11.121 11.428 1.00 47.19 91 ILE A N 1
ATOM 732 C CA . ILE A 1 91 ? -10.490 10.563 11.538 1.00 47.19 91 ILE A CA 1
ATOM 733 C C . ILE A 1 91 ? -11.209 10.622 10.179 1.00 47.19 91 ILE A C 1
ATOM 735 O O . ILE A 1 91 ? -11.943 9.695 9.858 1.00 47.19 91 ILE A O 1
ATOM 739 N N . GLN A 1 92 ? -10.955 11.648 9.358 1.00 43.53 92 GLN A N 1
ATOM 740 C CA . GLN A 1 92 ? -11.589 11.812 8.042 1.00 43.53 92 GLN A CA 1
ATOM 741 C C . GLN A 1 92 ? -11.037 10.879 6.949 1.00 43.53 92 GLN A C 1
ATOM 743 O O . GLN A 1 92 ? -11.732 10.620 5.977 1.00 43.53 92 GLN A O 1
ATOM 748 N N . ILE A 1 93 ? -9.786 10.416 7.059 1.00 42.28 93 ILE A N 1
ATOM 749 C CA . ILE A 1 93 ? -9.149 9.542 6.049 1.00 42.28 93 ILE A CA 1
ATOM 750 C C . ILE A 1 93 ? -9.491 8.056 6.279 1.00 42.28 93 ILE A C 1
ATOM 752 O O . ILE A 1 93 ? -9.287 7.230 5.393 1.00 42.28 93 ILE A O 1
ATOM 756 N N . MET A 1 94 ? -10.008 7.702 7.460 1.00 42.78 94 MET A N 1
ATOM 757 C CA . MET A 1 94 ? -10.267 6.310 7.863 1.00 42.78 94 MET A CA 1
ATOM 758 C C . MET A 1 94 ? -11.761 6.007 8.093 1.00 42.78 94 MET A C 1
ATOM 760 O O . MET A 1 94 ? -12.084 4.924 8.582 1.00 42.78 94 MET A O 1
ATOM 764 N N . ALA A 1 95 ? -12.649 6.942 7.729 1.00 38.47 95 ALA A N 1
ATOM 765 C CA . ALA A 1 95 ? -14.104 6.783 7.635 1.00 38.47 95 ALA A CA 1
ATOM 766 C C . ALA A 1 95 ? -14.545 6.978 6.179 1.00 38.47 95 ALA A C 1
ATOM 768 O O . ALA A 1 95 ? -15.439 6.224 5.740 1.00 38.47 95 ALA A O 1
#

Radius of gyration: 19.17 Å; chains: 1; bounding box: 30×40×42 Å

Sequence (95 aa):
MAMTAKLSLPIIDLSSPDRLSTANSIRQACVEYGFFYLVNHGVNEDFMKQVFEHSAKFFSLPLQHKMNLILVHFPKVNWDLVKRNMVPLLIQIMA

InterPro domains:
  IPR026992 Non-haem dioxygenase, N-terminal domain [PF14226] (9-69)
  IPR027443 Isopenicillin N synthase-like superfamily [G3DSA:2.60.120.330] (1-85)

Secondary structure (DSSP, 8-state):
----------EEETT-S-HHHHHHHHHHHHHHTS--EEES----HHHHHHHHHHHHHHHTS-HHHHHTTS-TT-TTS-HHHHHHHTHHHHHHS--